Protein AF-A0A8J5JMF4-F1 (afdb_monomer)

Sequence (109 aa):
FLEQCGLWSRPEVRLMVVGHRSHVETVLLHPSLRNTVHAIYLVLHNLVLHTPTIKLRERNSDKVGERVMVYRRCLYCNNGEADVQLVYLWNLASGLPRDVNLFYGNYVP

Organism: Homarus americanus (NCBI:txid6706)

pLDDT: mean 80.83, std 17.59, range [39.56, 96.38]

Nearest PDB structures (foldseek):
  7oyc-assembly1_o1  TM=2.399E-01  e=7.977E+00  Xenopus laevis

Mean predicted aligned error: 9.08 Å

Structure (mmCIF, N/CA/C/O backbone):
data_AF-A0A8J5JMF4-F1
#
_entry.id   AF-A0A8J5JMF4-F1
#
loop_
_atom_site.group_PDB
_atom_site.id
_atom_site.type_symbol
_atom_site.label_atom_id
_atom_site.label_alt_id
_atom_site.l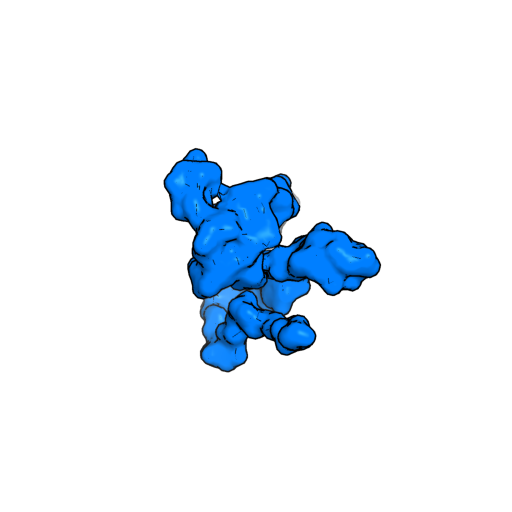abel_comp_id
_atom_site.label_asym_id
_atom_site.label_entity_id
_atom_site.label_seq_id
_atom_site.pdbx_PDB_ins_code
_atom_site.Cartn_x
_atom_site.Cartn_y
_atom_site.Cartn_z
_atom_site.occupancy
_atom_site.B_iso_or_equiv
_atom_site.auth_seq_id
_atom_site.auth_comp_id
_atom_site.auth_asym_id
_atom_site.auth_atom_id
_atom_site.pdbx_PDB_model_num
ATOM 1 N N . PHE A 1 1 ? -9.278 14.137 0.024 1.00 79.75 1 PHE A N 1
ATOM 2 C CA . PHE A 1 1 ? -9.764 12.929 -0.679 1.00 79.75 1 PHE A CA 1
ATOM 3 C C . PHE A 1 1 ? -9.957 11.751 0.277 1.00 79.75 1 PHE A C 1
ATOM 5 O O . PHE A 1 1 ? -11.103 11.416 0.523 1.00 79.75 1 PHE A O 1
ATOM 12 N N . LEU A 1 2 ? -8.903 11.171 0.880 1.00 83.56 2 LEU A N 1
ATOM 13 C CA . LEU A 1 2 ? -9.028 9.962 1.727 1.00 83.56 2 LEU A CA 1
ATOM 14 C C . LEU A 1 2 ? -10.053 10.079 2.871 1.00 83.56 2 LEU A C 1
ATOM 16 O O . LEU A 1 2 ? -10.798 9.138 3.126 1.00 83.56 2 LEU A O 1
ATOM 20 N N . GLU A 1 3 ? -10.132 11.238 3.526 1.00 85.88 3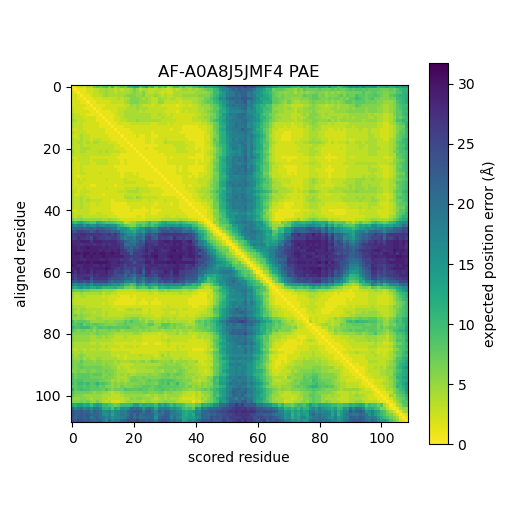 GLU A N 1
ATOM 21 C CA . GLU A 1 3 ? -11.114 11.493 4.591 1.00 85.88 3 GLU A CA 1
ATOM 22 C C . GLU A 1 3 ? -12.564 11.455 4.095 1.00 85.88 3 GLU A C 1
ATOM 24 O O . GLU A 1 3 ? -13.438 10.921 4.773 1.00 85.88 3 GLU A O 1
ATOM 29 N N . GLN A 1 4 ? -12.810 11.961 2.885 1.00 89.50 4 GLN A N 1
ATOM 30 C CA . GLN A 1 4 ? -14.144 12.035 2.285 1.00 89.50 4 GLN A CA 1
ATOM 31 C C . GLN A 1 4 ? -14.645 10.661 1.823 1.00 89.50 4 GLN A C 1
ATOM 33 O O . GLN A 1 4 ? -15.848 10.445 1.733 1.00 89.50 4 GLN A O 1
ATOM 38 N N . CYS A 1 5 ? -13.739 9.714 1.560 1.00 86.38 5 CYS A N 1
ATOM 39 C CA . CYS A 1 5 ? -14.094 8.366 1.116 1.00 86.38 5 CYS A CA 1
ATOM 40 C C . CYS A 1 5 ? -14.665 7.475 2.234 1.00 86.38 5 CYS A C 1
ATOM 42 O O . CYS A 1 5 ? -15.173 6.396 1.935 1.00 86.38 5 CYS A O 1
ATOM 44 N N . GLY A 1 6 ? -14.552 7.874 3.508 1.00 90.31 6 GLY A N 1
ATOM 45 C CA . GLY A 1 6 ? -15.087 7.097 4.632 1.00 90.31 6 GLY A CA 1
ATOM 46 C C . GLY A 1 6 ? -14.437 5.719 4.818 1.00 90.31 6 GLY A C 1
ATOM 47 O O . GLY A 1 6 ? -15.062 4.816 5.354 1.00 90.31 6 GLY A O 1
ATOM 48 N N . LEU A 1 7 ? -13.186 5.524 4.384 1.00 91.38 7 LEU A N 1
ATOM 49 C CA . LEU A 1 7 ? -12.521 4.207 4.416 1.00 91.38 7 LEU A CA 1
ATOM 50 C C . LEU A 1 7 ? -12.390 3.620 5.832 1.00 91.38 7 LEU A C 1
ATOM 52 O O . LEU A 1 7 ? -12.402 2.405 6.011 1.00 91.38 7 LEU A O 1
ATOM 56 N N . TRP A 1 8 ? -12.322 4.478 6.849 1.00 90.56 8 TRP A N 1
ATOM 57 C CA . TRP A 1 8 ? -12.245 4.072 8.250 1.00 90.56 8 TRP A CA 1
ATOM 58 C C . TRP A 1 8 ? -13.516 3.374 8.765 1.00 90.56 8 TRP A C 1
ATOM 60 O O . TRP A 1 8 ? -13.446 2.699 9.789 1.00 90.56 8 TRP A O 1
ATOM 70 N N . SER A 1 9 ? -14.671 3.533 8.111 1.00 93.00 9 SER A N 1
ATOM 71 C CA . SER A 1 9 ? -15.912 2.845 8.497 1.00 93.00 9 SER A CA 1
ATOM 72 C C . SER A 1 9 ? -16.132 1.534 7.737 1.00 93.00 9 SER A C 1
ATOM 74 O O . SER A 1 9 ? -17.155 0.886 7.937 1.00 93.00 9 SER A O 1
ATOM 76 N N . ARG A 1 10 ? -15.189 1.144 6.869 1.00 91.81 10 ARG A N 1
ATOM 77 C CA . ARG A 1 10 ? -15.322 0.018 5.934 1.00 91.81 10 ARG A CA 1
ATOM 78 C C . ARG A 1 10 ? -14.077 -0.882 5.959 1.00 91.81 10 ARG A C 1
ATOM 80 O O . ARG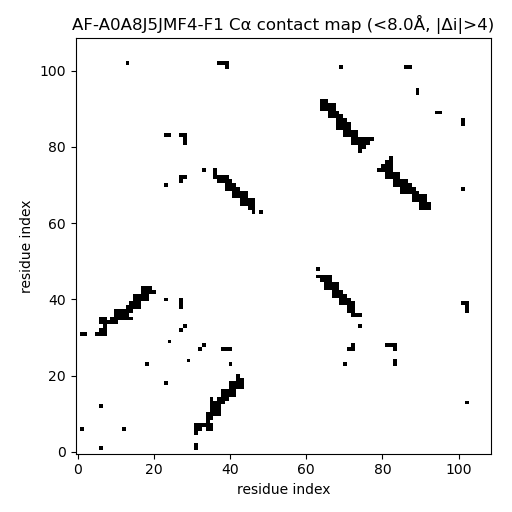 A 1 10 ? -13.289 -0.861 5.008 1.00 91.81 10 ARG A O 1
ATOM 87 N N . PRO A 1 11 ? -13.838 -1.626 7.055 1.00 89.44 11 PRO A N 1
ATOM 88 C CA . PRO A 1 11 ? -12.625 -2.433 7.240 1.00 89.44 11 PRO A CA 1
ATOM 89 C C . PRO A 1 11 ? -12.419 -3.518 6.170 1.00 89.44 11 PRO A C 1
ATOM 91 O O . PRO A 1 11 ? -11.285 -3.915 5.898 1.00 89.44 11 PRO A O 1
ATOM 94 N N . GLU A 1 12 ? -13.499 -3.970 5.536 1.00 88.75 12 GLU A N 1
ATOM 95 C CA . GLU A 1 12 ? -13.520 -4.982 4.480 1.00 88.75 12 GLU A CA 1
ATOM 96 C C . GLU A 1 12 ? -13.000 -4.481 3.124 1.00 88.75 12 GLU A C 1
ATOM 98 O O . GLU A 1 12 ? -12.698 -5.281 2.233 1.00 88.75 12 GLU A O 1
ATOM 103 N N . VAL A 1 13 ? -12.891 -3.161 2.943 1.00 91.06 13 VAL A N 1
ATOM 104 C CA . VAL A 1 13 ? -12.441 -2.569 1.682 1.00 91.06 13 VAL A CA 1
ATOM 105 C C . VAL A 1 13 ? -10.955 -2.844 1.471 1.00 91.06 13 VAL A C 1
ATOM 107 O O . VAL A 1 13 ? -10.109 -2.543 2.311 1.00 91.06 13 VAL A O 1
ATOM 110 N N . ARG A 1 14 ? -10.635 -3.376 0.288 1.00 92.62 14 ARG A N 1
ATOM 111 C CA . ARG A 1 14 ? -9.260 -3.547 -0.187 1.00 92.62 14 ARG A CA 1
ATOM 112 C C . ARG A 1 14 ? -8.817 -2.287 -0.915 1.00 92.62 14 ARG A C 1
ATOM 114 O O . ARG A 1 14 ? -9.362 -1.947 -1.963 1.00 92.62 14 ARG A O 1
ATOM 121 N N . LEU A 1 15 ? -7.824 -1.609 -0.360 1.00 93.50 15 LEU A N 1
ATOM 122 C CA . LEU A 1 15 ? -7.244 -0.395 -0.910 1.00 93.50 15 LEU A CA 1
ATOM 123 C C . LEU A 1 15 ? -5.931 -0.712 -1.631 1.00 93.50 15 LEU A C 1
ATOM 125 O O . LEU A 1 15 ? -5.013 -1.290 -1.050 1.00 93.50 15 LEU A O 1
ATOM 129 N N . MET A 1 16 ? -5.829 -0.270 -2.881 1.00 94.38 16 MET A N 1
ATOM 130 C CA . MET A 1 16 ? -4.582 -0.233 -3.639 1.00 94.38 16 MET A CA 1
ATOM 131 C C . MET A 1 16 ? -4.271 1.220 -3.985 1.00 94.38 16 MET A C 1
ATOM 133 O O . MET A 1 16 ? -5.116 1.925 -4.535 1.00 94.38 16 MET A O 1
ATOM 137 N N . VAL A 1 17 ? -3.059 1.660 -3.667 1.00 94.88 17 VAL A N 1
ATOM 138 C CA . VAL A 1 17 ? -2.555 2.992 -4.010 1.00 94.88 17 VAL A CA 1
ATOM 139 C C . VAL A 1 17 ? -1.317 2.840 -4.880 1.00 94.88 17 VAL A C 1
ATOM 141 O O . VAL A 1 17 ? -0.539 1.912 -4.684 1.00 94.88 17 VAL A O 1
ATOM 144 N N . VAL A 1 18 ? -1.121 3.749 -5.829 1.00 94.00 18 VAL A N 1
ATOM 145 C CA . VAL A 1 18 ? 0.101 3.839 -6.634 1.00 94.00 18 VAL A CA 1
ATOM 146 C C . VAL A 1 18 ? 0.682 5.233 -6.456 1.00 94.00 18 VAL A C 1
ATOM 148 O O . VAL A 1 18 ? -0.054 6.217 -6.536 1.00 94.00 18 VAL A O 1
ATOM 151 N N . GLY A 1 19 ? 1.987 5.339 -6.221 1.00 93.62 19 GLY A N 1
ATOM 152 C CA . GLY A 1 19 ? 2.634 6.644 -6.139 1.00 93.62 19 GLY A CA 1
ATOM 153 C C . GLY A 1 19 ? 4.124 6.595 -5.823 1.00 93.62 19 GLY A C 1
ATOM 154 O O . GLY A 1 19 ? 4.801 5.595 -6.056 1.00 93.62 19 GLY A O 1
ATOM 155 N N . HIS A 1 20 ? 4.649 7.717 -5.330 1.00 92.62 20 HIS A N 1
ATOM 156 C CA . HIS A 1 20 ? 6.079 7.897 -5.099 1.00 92.62 20 HIS A CA 1
ATOM 157 C C . HIS A 1 20 ? 6.540 7.273 -3.775 1.00 92.62 20 HIS A C 1
ATOM 159 O O . HIS A 1 20 ? 5.823 7.316 -2.773 1.00 92.62 20 HIS A O 1
ATOM 165 N N . ARG A 1 21 ? 7.780 6.761 -3.742 1.00 92.69 21 ARG A N 1
ATOM 166 C CA . ARG A 1 21 ? 8.360 6.093 -2.562 1.00 92.69 21 ARG A CA 1
ATOM 167 C C . ARG A 1 21 ? 8.321 6.955 -1.300 1.00 92.69 21 ARG A C 1
ATOM 169 O O . ARG A 1 21 ? 8.089 6.437 -0.216 1.00 92.69 21 ARG A O 1
ATOM 176 N N . SER A 1 22 ? 8.523 8.262 -1.447 1.00 93.69 22 SER A N 1
ATOM 177 C CA . SER A 1 22 ? 8.531 9.214 -0.328 1.00 93.69 22 SER A CA 1
ATOM 178 C C . SER A 1 22 ? 7.186 9.348 0.393 1.00 93.69 22 SER A C 1
ATOM 180 O O . SER A 1 22 ? 7.153 9.920 1.473 1.00 93.69 22 SER A O 1
ATOM 182 N N . HIS A 1 23 ? 6.082 8.863 -0.185 1.00 95.31 23 HIS A N 1
ATOM 183 C CA . HIS A 1 23 ? 4.736 9.009 0.384 1.00 95.31 23 HIS A CA 1
ATOM 184 C C . HIS A 1 23 ? 4.172 7.714 0.965 1.00 95.31 23 HIS A C 1
ATOM 186 O O . HIS A 1 23 ? 3.038 7.711 1.442 1.00 95.31 23 HIS A O 1
ATOM 192 N N . VAL A 1 24 ? 4.926 6.613 0.909 1.00 95.44 24 VAL A N 1
ATOM 193 C CA . VAL A 1 24 ? 4.438 5.290 1.311 1.00 95.44 24 VAL A CA 1
ATOM 194 C C . VAL A 1 24 ? 3.933 5.312 2.757 1.00 95.44 24 VAL A C 1
ATOM 196 O O . VAL A 1 24 ? 2.784 4.949 3.003 1.00 95.44 24 VAL A O 1
ATOM 199 N N . GLU A 1 25 ? 4.755 5.778 3.699 1.00 95.00 25 GLU A N 1
ATOM 200 C CA . GLU A 1 25 ? 4.382 5.846 5.118 1.00 95.00 25 GLU A CA 1
ATOM 201 C C . GLU A 1 25 ? 3.264 6.857 5.361 1.00 95.00 25 GLU A C 1
ATOM 203 O O . GLU A 1 25 ? 2.249 6.508 5.960 1.00 95.00 25 GLU A O 1
ATOM 208 N N . THR A 1 26 ? 3.392 8.075 4.822 1.00 96.12 26 THR A N 1
ATOM 209 C CA . THR A 1 26 ? 2.383 9.134 4.981 1.00 96.12 26 THR A CA 1
ATOM 210 C C . THR A 1 26 ? 0.991 8.680 4.538 1.00 96.12 26 THR A C 1
ATOM 212 O O . THR A 1 26 ? -0.003 9.041 5.163 1.00 96.12 26 THR A O 1
ATOM 215 N N . VAL A 1 27 ? 0.898 7.880 3.470 1.00 95.62 27 VAL A N 1
ATOM 216 C CA . VAL A 1 27 ? -0.384 7.372 2.970 1.00 95.62 27 VAL A CA 1
ATOM 217 C C . VAL A 1 27 ? -0.848 6.142 3.743 1.00 95.62 27 VAL A C 1
ATOM 219 O O . VAL A 1 27 ? -2.001 6.110 4.165 1.00 95.62 27 VAL A O 1
ATOM 222 N N . LEU A 1 28 ? 0.001 5.130 3.941 1.00 95.12 28 LEU A N 1
ATOM 223 C CA . LEU A 1 28 ? -0.420 3.880 4.586 1.00 95.12 28 LEU A CA 1
ATOM 224 C C . LEU A 1 28 ? -0.726 4.058 6.077 1.00 95.12 28 LEU A C 1
ATOM 226 O O . LEU A 1 28 ? -1.637 3.407 6.590 1.00 95.12 28 LEU A O 1
ATOM 230 N N . LEU A 1 29 ? -0.034 4.967 6.760 1.00 94.62 29 LEU A N 1
ATOM 231 C CA . LEU A 1 29 ? -0.268 5.291 8.169 1.00 94.62 29 LEU A CA 1
ATOM 232 C C . LEU A 1 29 ? -1.268 6.439 8.358 1.00 94.62 29 LEU A C 1
ATOM 234 O O . LEU A 1 29 ? -1.511 6.865 9.486 1.00 94.62 29 LEU A O 1
ATOM 238 N N . HIS A 1 30 ? -1.904 6.913 7.282 1.00 95.25 30 HIS A N 1
ATOM 239 C CA . HIS A 1 3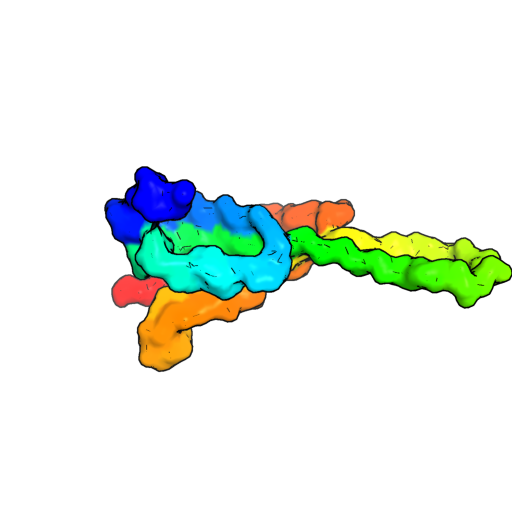0 ? -2.878 7.996 7.367 1.00 95.25 30 HIS A CA 1
ATOM 240 C C . HIS A 1 30 ? -4.034 7.640 8.333 1.00 95.25 30 HIS A C 1
ATOM 242 O O . HIS A 1 30 ? -4.581 6.529 8.252 1.00 95.25 30 HIS A O 1
ATOM 248 N N . PRO A 1 31 ? -4.487 8.566 9.205 1.00 93.00 31 PRO A N 1
ATOM 249 C CA . PRO A 1 31 ? -5.547 8.296 10.187 1.00 93.00 31 PRO A CA 1
ATOM 250 C C . PRO A 1 31 ? -6.884 7.834 9.589 1.00 93.00 31 PRO A C 1
ATOM 252 O O . PRO A 1 31 ? -7.638 7.099 10.229 1.00 93.00 31 PRO A O 1
ATOM 255 N N . SER A 1 32 ? -7.188 8.224 8.348 1.00 93.81 32 SER A N 1
ATOM 256 C CA . SER A 1 32 ? -8.387 7.760 7.622 1.00 93.81 32 SER A CA 1
ATOM 257 C C . SER A 1 32 ? -8.360 6.270 7.274 1.00 93.81 32 SER A C 1
ATOM 259 O O . SER A 1 32 ? -9.396 5.733 6.896 1.00 93.81 32 SER A O 1
ATOM 261 N N . LEU A 1 33 ? -7.204 5.611 7.392 1.00 93.06 33 LEU A N 1
ATOM 262 C CA . LEU A 1 33 ? -7.027 4.179 7.148 1.00 93.06 33 LEU A CA 1
ATOM 263 C C . LEU A 1 33 ? -6.924 3.367 8.447 1.00 93.06 33 LEU A C 1
ATOM 265 O O . LEU A 1 33 ? -6.593 2.189 8.400 1.00 93.06 33 LEU A O 1
ATOM 269 N N . ARG A 1 34 ? -7.191 3.970 9.616 1.00 90.75 34 ARG A N 1
ATOM 270 C CA . ARG A 1 34 ? -7.004 3.335 10.939 1.00 90.75 34 ARG A CA 1
ATOM 271 C C . ARG A 1 34 ? -7.667 1.962 11.104 1.00 90.75 34 ARG A C 1
ATOM 273 O O . ARG A 1 34 ? -7.128 1.131 11.816 1.00 90.75 34 ARG A O 1
ATOM 280 N N . ASN A 1 35 ? -8.790 1.733 10.423 1.00 89.81 35 ASN A N 1
ATOM 281 C CA . ASN A 1 35 ? -9.530 0.468 10.454 1.00 89.81 35 ASN A CA 1
ATOM 282 C C . ASN A 1 35 ? -9.429 -0.304 9.129 1.00 89.81 35 ASN A C 1
ATOM 284 O O . ASN A 1 35 ? -10.046 -1.351 8.978 1.00 89.81 35 ASN A O 1
ATOM 288 N N . THR A 1 36 ? -8.704 0.216 8.137 1.00 91.62 36 THR A N 1
ATOM 289 C CA . THR A 1 36 ? -8.561 -0.433 6.834 1.00 91.62 36 THR A CA 1
ATOM 290 C C . THR A 1 36 ? -7.511 -1.525 6.951 1.00 91.62 36 THR A C 1
ATOM 292 O O . THR A 1 36 ? -6.316 -1.243 7.031 1.00 91.62 36 THR A O 1
ATOM 295 N N . VAL A 1 37 ? -7.950 -2.781 6.956 1.00 89.62 37 VAL A N 1
ATOM 296 C CA . VAL A 1 37 ? -7.035 -3.904 7.187 1.00 89.62 37 VAL A CA 1
ATOM 297 C C . VAL A 1 37 ? -6.235 -4.256 5.935 1.00 89.62 37 VAL A C 1
ATOM 299 O O . VAL A 1 37 ? -5.065 -4.629 6.007 1.00 89.62 37 VAL A O 1
ATOM 302 N N . HIS A 1 38 ? -6.845 -4.093 4.763 1.00 91.62 38 HIS A N 1
ATOM 303 C CA . HIS A 1 38 ? -6.236 -4.432 3.485 1.00 91.62 38 HIS A CA 1
ATOM 304 C C . HIS A 1 38 ? -5.818 -3.169 2.732 1.00 91.62 38 HIS A C 1
ATOM 306 O O . HIS A 1 38 ? -6.579 -2.648 1.921 1.00 91.62 38 HIS A O 1
ATOM 312 N N . ALA A 1 39 ? -4.595 -2.694 2.971 1.00 93.94 39 ALA A N 1
ATOM 313 C CA . ALA A 1 39 ? -4.016 -1.567 2.244 1.00 93.94 39 ALA A CA 1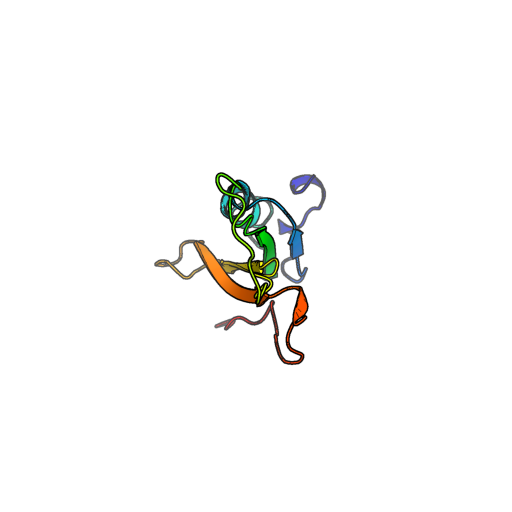
ATOM 314 C C . ALA A 1 39 ? -2.633 -1.919 1.688 1.00 93.94 39 ALA A C 1
ATOM 316 O O . ALA A 1 39 ? -1.721 -2.270 2.445 1.00 93.94 39 ALA A O 1
ATOM 317 N N . ILE A 1 40 ? -2.486 -1.791 0.368 1.00 95.00 40 ILE A N 1
ATOM 318 C CA . ILE A 1 40 ? -1.207 -1.920 -0.332 1.00 95.00 40 ILE A CA 1
ATOM 319 C C . ILE A 1 40 ? -0.859 -0.640 -1.088 1.00 95.00 40 ILE A C 1
ATOM 321 O O . ILE A 1 40 ? -1.732 0.052 -1.616 1.00 95.00 40 ILE A O 1
ATOM 325 N N . TYR A 1 41 ? 0.434 -0.353 -1.162 1.00 96.38 41 TYR A N 1
ATOM 326 C CA . TYR A 1 41 ? 0.993 0.781 -1.880 1.00 96.38 41 TYR A CA 1
ATOM 327 C C . TYR A 1 41 ? 2.035 0.286 -2.878 1.00 96.38 41 TYR A C 1
ATOM 329 O O . TYR A 1 41 ? 3.012 -0.360 -2.503 1.00 96.38 41 TYR A O 1
ATOM 337 N N . LEU A 1 42 ? 1.827 0.597 -4.149 1.00 94.81 42 LEU A N 1
ATOM 338 C CA . LEU A 1 42 ? 2.716 0.253 -5.244 1.00 94.81 42 LEU A CA 1
ATOM 339 C C . LEU A 1 42 ? 3.606 1.446 -5.575 1.00 94.81 42 LEU A C 1
ATOM 341 O O . LEU A 1 42 ? 3.124 2.557 -5.806 1.00 94.81 42 LEU A O 1
ATOM 345 N N . VAL A 1 43 ? 4.908 1.200 -5.634 1.00 94.19 43 VAL A N 1
ATOM 346 C CA . VAL A 1 43 ? 5.900 2.180 -6.074 1.00 94.19 43 VAL A CA 1
ATOM 347 C C . VAL A 1 43 ? 6.561 1.663 -7.339 1.00 94.19 43 VAL A C 1
ATOM 349 O O . VAL A 1 43 ? 7.106 0.558 -7.351 1.00 94.19 43 VAL A O 1
ATOM 352 N N . LEU A 1 44 ? 6.541 2.483 -8.387 1.00 89.81 44 LEU A N 1
ATOM 353 C CA . LEU A 1 44 ? 7.321 2.255 -9.598 1.00 89.81 44 LEU A CA 1
ATOM 354 C C . LEU A 1 44 ? 8.717 2.842 -9.388 1.00 89.81 44 LEU A C 1
ATOM 356 O O . LEU A 1 44 ? 8.871 4.047 -9.187 1.00 89.81 44 LEU A O 1
ATOM 360 N N . HIS A 1 45 ? 9.732 1.986 -9.389 1.00 81.44 45 HIS A N 1
ATOM 361 C CA . HIS A 1 45 ? 11.123 2.393 -9.292 1.00 81.44 45 HIS A CA 1
ATOM 362 C C . HIS A 1 45 ? 11.789 2.277 -10.660 1.00 81.44 45 HIS A C 1
ATOM 364 O O . HIS A 1 45 ? 12.144 1.181 -11.111 1.00 81.44 45 HIS A O 1
ATOM 370 N N . ASN A 1 46 ? 12.032 3.428 -11.282 1.00 67.44 46 ASN A N 1
ATOM 371 C CA . ASN A 1 46 ? 12.881 3.511 -12.460 1.00 67.44 46 ASN A CA 1
ATOM 372 C C . ASN A 1 46 ? 14.333 3.435 -11.990 1.00 67.44 46 ASN A C 1
ATOM 374 O O . ASN A 1 46 ? 14.862 4.376 -11.402 1.00 67.44 46 ASN A O 1
ATOM 378 N N . LEU A 1 47 ? 14.987 2.299 -12.220 1.00 56.91 47 LEU A N 1
ATOM 379 C CA . LEU A 1 47 ? 16.445 2.247 -12.189 1.00 56.91 47 LEU A CA 1
ATOM 380 C C . LEU A 1 47 ? 16.933 2.934 -13.466 1.00 56.91 47 LEU A C 1
ATOM 382 O O . LEU A 1 47 ? 17.191 2.281 -14.470 1.00 56.91 47 LEU A O 1
ATOM 386 N N . VAL A 1 48 ? 17.012 4.266 -13.452 1.00 50.50 48 VAL A N 1
ATOM 387 C CA . VAL A 1 48 ? 17.787 4.985 -14.466 1.00 50.50 48 VAL A CA 1
ATOM 388 C C . VAL A 1 48 ? 19.245 4.609 -14.224 1.00 50.50 48 VAL A C 1
ATOM 390 O O . VAL A 1 48 ? 19.912 5.184 -13.366 1.00 50.50 48 VAL A O 1
ATOM 393 N N . LEU A 1 49 ? 19.726 3.586 -14.925 1.00 46.91 49 LEU A N 1
ATOM 394 C CA . LEU A 1 49 ? 21.151 3.314 -14.993 1.00 46.91 49 LEU A CA 1
ATOM 395 C C . LEU A 1 49 ? 21.800 4.316 -15.938 1.00 46.91 49 LEU A C 1
ATOM 397 O O . LEU A 1 49 ? 21.455 4.404 -17.110 1.00 46.91 49 LEU A O 1
ATOM 401 N N . HIS A 1 50 ? 22.763 5.021 -15.357 1.00 42.16 50 HIS A N 1
ATOM 402 C CA . HIS A 1 50 ? 23.869 5.722 -15.988 1.00 42.16 50 HIS A CA 1
ATOM 403 C C . HIS A 1 50 ? 23.540 6.856 -16.968 1.00 42.16 50 HIS A C 1
ATOM 405 O O . HIS A 1 50 ? 23.258 6.687 -18.150 1.00 42.16 50 HIS A O 1
ATOM 411 N N . THR A 1 51 ? 23.766 8.066 -16.457 1.00 39.56 51 THR A N 1
ATOM 412 C CA . THR A 1 51 ? 24.455 9.135 -17.185 1.00 39.56 51 THR A CA 1
ATOM 413 C C . THR A 1 51 ? 25.535 8.574 -18.128 1.00 39.56 51 THR A C 1
ATOM 415 O O . THR A 1 51 ? 26.471 7.924 -17.657 1.00 39.56 51 THR A O 1
ATOM 418 N N . PRO A 1 52 ? 25.477 8.850 -19.443 1.00 44.62 52 PRO A N 1
ATOM 419 C CA . PRO A 1 52 ? 26.536 8.477 -20.361 1.00 44.62 52 PRO A CA 1
ATOM 420 C C . PRO A 1 52 ? 27.584 9.594 -20.406 1.00 44.62 52 PRO A C 1
ATOM 422 O O . PRO A 1 52 ? 27.541 10.476 -21.261 1.00 44.62 52 PRO A O 1
ATOM 425 N N . THR A 1 53 ? 28.582 9.535 -19.530 1.00 46.94 53 THR A N 1
ATOM 426 C CA . THR A 1 53 ? 29.915 10.044 -19.875 1.00 46.94 53 THR A CA 1
ATOM 427 C C . THR A 1 53 ? 30.792 8.842 -20.169 1.00 46.94 53 T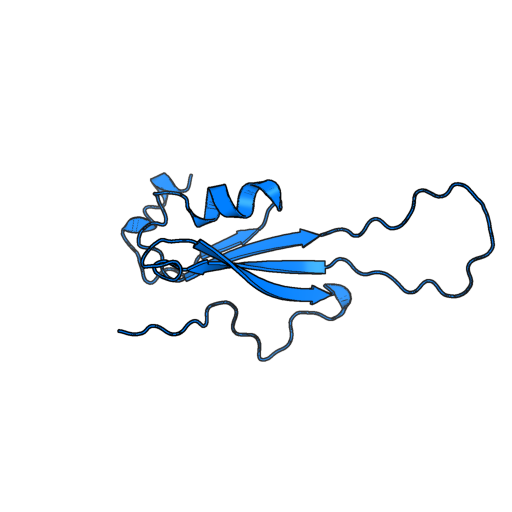HR A C 1
ATOM 429 O O . THR A 1 53 ? 31.410 8.288 -19.272 1.00 46.94 53 THR A O 1
ATOM 432 N N . ILE A 1 54 ? 30.774 8.438 -21.443 1.00 48.44 54 ILE A N 1
ATOM 433 C CA . ILE A 1 54 ? 31.834 7.812 -22.255 1.00 48.44 54 ILE A CA 1
ATOM 434 C C . ILE A 1 54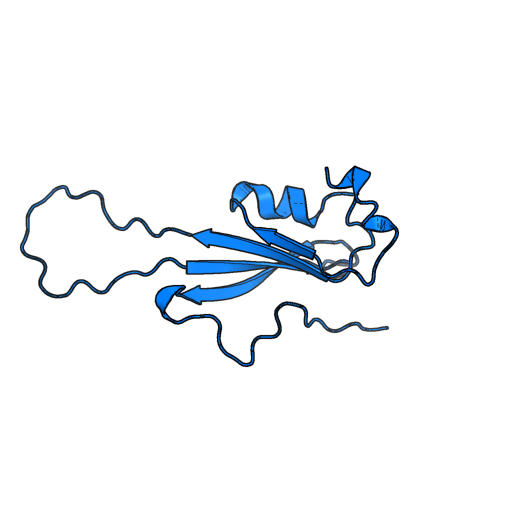 ? 31.162 6.872 -23.266 1.00 48.44 54 ILE A C 1
ATOM 436 O O . ILE A 1 54 ? 30.566 5.855 -22.930 1.00 48.44 54 ILE A O 1
ATOM 440 N N . LYS A 1 55 ? 31.266 7.240 -24.548 1.00 45.97 55 LYS A N 1
ATOM 441 C CA . LYS A 1 55 ? 30.879 6.412 -25.692 1.00 45.97 55 LYS A CA 1
ATOM 442 C C . LYS A 1 55 ? 31.832 5.218 -25.787 1.00 45.97 55 LYS A C 1
ATOM 444 O O . LYS A 1 55 ? 32.863 5.316 -26.446 1.00 45.97 55 LYS A O 1
ATOM 449 N N . LEU A 1 56 ? 31.497 4.093 -25.170 1.00 47.97 56 LEU A N 1
ATOM 450 C CA . LEU A 1 56 ? 32.129 2.810 -25.468 1.00 47.97 56 LEU A CA 1
ATOM 451 C C . LEU A 1 56 ? 31.040 1.804 -25.838 1.00 47.97 56 LEU A C 1
ATOM 453 O O . LEU A 1 56 ? 29.981 1.749 -25.229 1.00 47.97 56 LEU A O 1
ATOM 457 N N . ARG A 1 57 ? 31.291 1.080 -26.930 1.00 55.50 57 ARG A N 1
ATOM 458 C CA . ARG A 1 57 ? 30.397 0.098 -27.549 1.00 55.50 57 ARG A CA 1
ATOM 459 C C . ARG A 1 57 ? 29.963 -0.971 -26.537 1.00 55.50 57 ARG A C 1
ATOM 461 O O . ARG A 1 57 ? 30.668 -1.961 -26.368 1.00 55.50 57 ARG A O 1
ATOM 468 N N . GLU A 1 58 ? 28.786 -0.824 -25.944 1.00 47.50 58 GLU A N 1
ATOM 469 C CA . GLU A 1 58 ? 28.152 -1.895 -25.173 1.00 47.50 58 GLU A CA 1
ATOM 470 C C . GLU A 1 58 ? 27.376 -2.829 -26.108 1.00 47.50 58 GLU A C 1
ATOM 472 O O . GLU A 1 58 ? 26.265 -2.553 -26.561 1.00 47.50 58 GLU A O 1
ATOM 477 N N . ARG A 1 59 ? 28.003 -3.967 -26.421 1.00 49.69 59 ARG A N 1
ATOM 478 C CA . ARG A 1 59 ? 27.281 -5.217 -26.671 1.00 49.69 59 ARG A CA 1
ATOM 479 C C . ARG A 1 59 ? 26.831 -5.751 -25.304 1.00 49.69 59 ARG A C 1
ATOM 481 O O . ARG A 1 59 ? 27.642 -5.769 -24.388 1.00 49.69 59 ARG A O 1
ATOM 488 N N . ASN A 1 60 ? 25.585 -6.225 -25.232 1.00 47.50 60 ASN A N 1
ATOM 489 C CA . ASN A 1 60 ? 24.866 -6.758 -24.060 1.00 47.50 60 ASN A CA 1
ATOM 490 C C . ASN A 1 60 ? 24.231 -5.705 -23.141 1.00 47.50 60 ASN A C 1
ATOM 492 O O . ASN A 1 60 ? 24.609 -5.529 -21.989 1.00 47.50 60 ASN A O 1
ATOM 496 N N . SER A 1 61 ? 23.177 -5.067 -23.653 1.00 47.31 61 SER A N 1
ATOM 497 C CA . SER A 1 61 ? 22.178 -4.376 -22.842 1.00 47.31 61 SER A CA 1
ATOM 498 C C . SER A 1 61 ? 21.353 -5.397 -22.047 1.00 47.31 61 SER A C 1
ATOM 500 O O . SER A 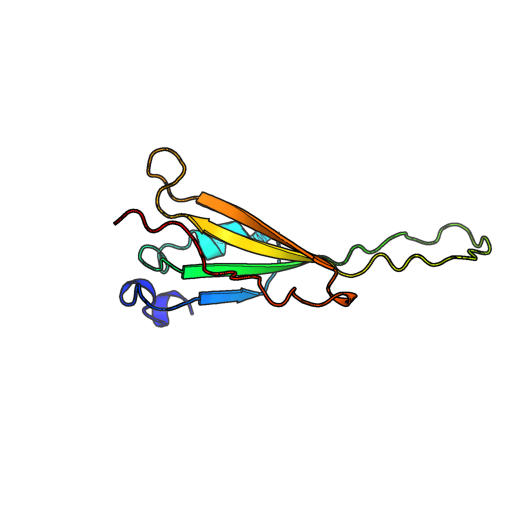1 61 ? 20.263 -5.795 -22.478 1.00 47.31 61 SER A O 1
ATOM 502 N N . ASP A 1 62 ? 21.851 -5.828 -20.892 1.00 47.88 62 ASP A N 1
ATOM 503 C CA . ASP A 1 62 ? 20.967 -6.362 -19.860 1.00 47.88 62 ASP A CA 1
ATOM 504 C C . ASP A 1 62 ? 20.044 -5.217 -19.441 1.00 47.88 62 ASP A C 1
ATOM 506 O O . ASP A 1 62 ? 20.439 -4.261 -18.773 1.00 47.88 62 ASP A O 1
ATOM 510 N N . LYS A 1 63 ? 18.803 -5.266 -19.934 1.00 52.12 63 LYS A N 1
ATOM 511 C CA . LYS A 1 63 ? 17.754 -4.307 -19.598 1.00 52.12 63 LYS A CA 1
ATOM 512 C C . LYS A 1 63 ? 17.505 -4.403 -18.101 1.00 52.12 63 LYS A C 1
ATOM 514 O O . LYS A 1 63 ? 16.770 -5.276 -17.640 1.00 52.12 63 LYS A O 1
ATOM 519 N N . VAL A 1 64 ? 18.095 -3.500 -17.333 1.00 57.56 64 VAL A N 1
ATOM 520 C CA . VAL A 1 64 ? 17.710 -3.304 -15.940 1.00 57.56 64 VAL A CA 1
ATOM 521 C C . VAL A 1 64 ? 16.300 -2.734 -15.948 1.00 57.56 64 VAL A C 1
ATOM 523 O O . VAL A 1 64 ? 16.080 -1.548 -16.164 1.00 57.56 64 VAL A O 1
ATOM 526 N N . GLY A 1 65 ? 15.334 -3.644 -15.847 1.00 62.62 65 GLY A N 1
ATOM 527 C CA . GLY A 1 65 ? 13.919 -3.335 -15.969 1.00 62.62 65 GLY A CA 1
ATOM 528 C C . GLY A 1 65 ? 13.416 -2.484 -14.810 1.00 62.62 65 GLY A C 1
ATOM 529 O O . GLY A 1 65 ? 13.943 -2.540 -13.694 1.00 62.62 65 GLY A O 1
ATOM 530 N N . GLU A 1 66 ? 12.364 -1.719 -15.087 1.00 82.00 66 GLU A N 1
ATOM 531 C CA . GLU A 1 66 ? 11.570 -1.032 -14.072 1.00 82.00 66 GLU A CA 1
ATOM 532 C C . GLU A 1 66 ? 11.121 -2.044 -13.013 1.00 82.00 66 GLU A C 1
ATOM 534 O O . GLU A 1 66 ? 10.656 -3.143 -13.334 1.00 82.00 66 GLU A O 1
ATOM 539 N N . ARG A 1 67 ? 11.302 -1.703 -11.736 1.00 88.06 67 ARG A N 1
ATOM 540 C CA . ARG A 1 67 ? 10.894 -2.567 -10.626 1.00 88.06 67 ARG A CA 1
ATOM 541 C C . ARG A 1 67 ? 9.651 -2.005 -9.973 1.00 88.06 67 ARG A C 1
ATOM 543 O O . ARG A 1 67 ? 9.561 -0.801 -9.748 1.00 88.06 67 ARG A O 1
ATOM 550 N N . VAL A 1 68 ? 8.732 -2.884 -9.606 1.00 91.31 68 VAL A N 1
ATOM 551 C CA . VAL A 1 68 ? 7.576 -2.519 -8.792 1.00 91.31 68 VAL A CA 1
ATOM 552 C C . VAL A 1 68 ? 7.786 -3.044 -7.382 1.00 91.31 68 VAL A C 1
ATOM 554 O O . VAL A 1 68 ? 8.104 -4.217 -7.186 1.00 91.31 68 VAL A O 1
ATOM 557 N N . MET A 1 69 ? 7.633 -2.159 -6.405 1.00 93.38 69 MET A N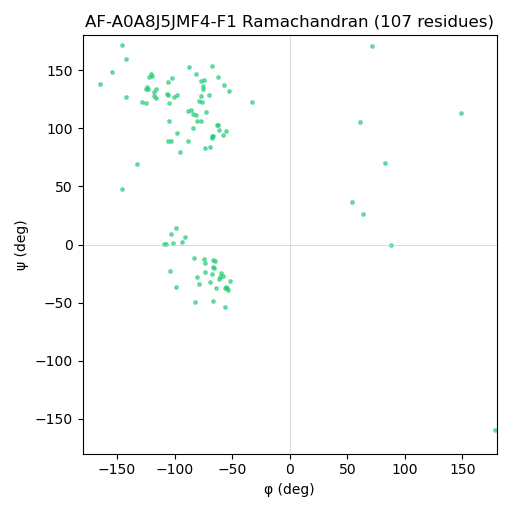 1
ATOM 558 C CA . MET A 1 69 ? 7.686 -2.466 -4.977 1.00 93.38 69 MET A CA 1
ATOM 559 C C . MET A 1 69 ? 6.268 -2.417 -4.410 1.00 93.38 69 MET A C 1
ATOM 561 O O . MET A 1 69 ? 5.570 -1.427 -4.625 1.00 93.38 69 MET A O 1
ATOM 565 N N . VAL A 1 70 ? 5.850 -3.452 -3.678 1.00 93.69 70 VAL A N 1
ATOM 566 C CA . VAL A 1 70 ? 4.595 -3.450 -2.911 1.00 93.69 70 VAL A CA 1
ATOM 567 C C . VAL A 1 70 ? 4.907 -3.288 -1.442 1.00 93.69 70 VAL A C 1
ATOM 569 O O . VAL A 1 70 ? 5.563 -4.136 -0.836 1.00 93.69 70 VAL A O 1
ATOM 572 N N . TYR A 1 71 ? 4.350 -2.240 -0.864 1.00 94.75 71 TYR A N 1
ATOM 573 C CA . TYR A 1 71 ? 4.317 -2.021 0.567 1.00 94.75 71 TYR A CA 1
ATOM 574 C C . TYR A 1 71 ? 2.936 -2.369 1.101 1.00 94.75 71 TYR A C 1
ATOM 576 O O . TYR A 1 71 ? 1.928 -2.096 0.450 1.00 94.75 71 TYR A O 1
ATOM 584 N N . ARG A 1 72 ? 2.881 -2.951 2.293 1.00 93.00 72 ARG A N 1
ATOM 585 C CA . ARG A 1 72 ? 1.644 -3.233 3.017 1.00 93.00 72 ARG A CA 1
ATOM 586 C C . ARG A 1 72 ? 1.693 -2.545 4.367 1.00 93.00 72 ARG A C 1
ATOM 588 O O . ARG A 1 72 ? 2.741 -2.511 5.008 1.00 93.00 72 ARG A O 1
ATOM 595 N N . ARG A 1 73 ? 0.542 -2.059 4.822 1.00 90.88 73 ARG A N 1
ATOM 596 C CA . ARG A 1 73 ? 0.362 -1.702 6.228 1.00 90.88 73 ARG A CA 1
ATOM 597 C C . ARG A 1 73 ? 0.213 -2.971 7.070 1.00 90.88 73 ARG A C 1
ATOM 599 O O . ARG A 1 73 ? -0.462 -3.924 6.672 1.00 90.88 73 ARG A O 1
ATOM 606 N N . CYS A 1 74 ? 0.786 -2.974 8.258 1.00 88.25 74 CYS A N 1
ATOM 607 C CA . CYS A 1 74 ? 0.397 -3.875 9.328 1.00 88.25 74 CYS A CA 1
ATOM 608 C C . CYS A 1 74 ? -0.153 -3.043 10.486 1.00 88.25 74 CYS A C 1
ATOM 610 O O . CYS A 1 74 ? 0.422 -2.015 10.821 1.00 88.25 74 CYS A O 1
ATOM 612 N N . LEU A 1 75 ? -1.291 -3.438 11.059 1.00 88.31 75 LEU A N 1
ATOM 613 C CA . LEU A 1 75 ? -1.921 -2.674 12.141 1.00 88.31 75 LEU A CA 1
ATOM 614 C C . LEU A 1 75 ? -1.285 -2.948 13.510 1.00 88.31 75 LEU A C 1
ATOM 616 O O . LEU A 1 75 ? -1.314 -2.061 14.352 1.00 88.31 75 LEU A O 1
ATOM 620 N N . TYR A 1 76 ? -0.712 -4.144 13.705 1.00 86.31 76 TYR A N 1
ATOM 621 C CA . TYR A 1 76 ? -0.285 -4.639 15.019 1.00 86.31 76 TYR A CA 1
ATOM 622 C C . TYR A 1 76 ? 0.983 -5.515 14.955 1.00 86.31 76 TYR A C 1
ATOM 624 O O . TYR A 1 76 ? 0.995 -6.615 15.501 1.00 86.31 76 TYR A O 1
ATOM 632 N N . CYS A 1 77 ? 2.050 -5.101 14.263 1.00 83.38 77 CYS A N 1
ATOM 633 C CA . CYS A 1 77 ? 3.292 -5.902 14.232 1.00 83.38 77 CYS A CA 1
ATOM 634 C C . CYS A 1 77 ? 4.375 -5.423 15.193 1.00 83.38 77 CYS A C 1
ATOM 636 O O . CYS A 1 77 ? 5.086 -6.260 15.743 1.00 83.38 77 CYS A O 1
ATOM 638 N N . ASN A 1 78 ? 4.529 -4.114 15.392 1.00 83.56 78 ASN A N 1
ATOM 639 C CA . ASN A 1 78 ? 5.623 -3.568 16.189 1.00 83.56 78 ASN A CA 1
ATOM 640 C C . ASN A 1 78 ? 5.148 -3.327 17.625 1.00 83.56 78 ASN A C 1
ATOM 642 O O . ASN A 1 78 ? 4.759 -2.220 17.972 1.00 83.56 78 ASN A O 1
ATOM 646 N N . ASN A 1 79 ? 5.088 -4.382 18.444 1.00 86.94 79 ASN A N 1
ATOM 647 C CA . ASN A 1 79 ? 4.558 -4.320 19.817 1.00 86.94 79 ASN A CA 1
ATOM 648 C C . ASN A 1 79 ? 3.132 -3.736 19.908 1.00 86.94 79 ASN A C 1
ATOM 650 O O . ASN A 1 79 ? 2.797 -3.021 20.848 1.00 86.94 79 ASN A O 1
ATOM 654 N N . GLY A 1 80 ? 2.287 -4.043 18.920 1.00 86.38 80 GLY A N 1
ATOM 655 C CA . GLY A 1 80 ? 0.922 -3.516 18.835 1.00 86.38 80 GLY A CA 1
ATOM 656 C C . GLY A 1 80 ? 0.803 -2.174 18.109 1.00 86.38 80 GLY A C 1
ATOM 657 O O . GLY A 1 80 ? -0.314 -1.697 17.929 1.00 86.38 80 GLY A O 1
ATOM 658 N N . GLU A 1 81 ? 1.909 -1.593 17.638 1.00 87.31 81 GLU A N 1
ATOM 659 C CA . GLU A 1 81 ? 1.884 -0.409 16.781 1.00 87.31 81 GLU A CA 1
ATOM 660 C C . GLU A 1 81 ? 1.755 -0.765 15.295 1.00 87.31 81 GLU A C 1
ATOM 662 O O . GLU A 1 81 ? 2.174 -1.838 14.829 1.00 87.31 81 GLU A O 1
ATOM 667 N N . ALA A 1 82 ? 1.166 0.177 14.552 1.00 89.31 82 ALA A N 1
ATOM 668 C CA . ALA A 1 82 ? 1.040 0.090 13.109 1.00 89.31 82 ALA A CA 1
ATOM 669 C C . ALA A 1 82 ? 2.368 0.428 12.425 1.00 89.31 82 ALA A C 1
ATOM 671 O O . ALA A 1 82 ? 3.047 1.374 12.811 1.00 89.31 82 ALA A O 1
ATOM 672 N N . ASP A 1 83 ? 2.693 -0.310 11.369 1.00 92.19 83 ASP A N 1
ATOM 673 C CA . ASP A 1 83 ? 3.943 -0.163 10.622 1.00 92.19 83 ASP A CA 1
ATOM 674 C C . ASP A 1 83 ? 3.726 -0.442 9.126 1.00 92.19 83 ASP A C 1
ATOM 676 O O . ASP A 1 83 ? 2.657 -0.902 8.697 1.00 92.19 83 ASP A O 1
ATOM 680 N N . VAL A 1 84 ? 4.745 -0.174 8.317 1.00 93.19 84 VAL A N 1
ATOM 681 C CA . VAL A 1 84 ? 4.774 -0.432 6.881 1.00 93.19 84 VAL A CA 1
ATOM 682 C C . VAL A 1 84 ? 5.875 -1.426 6.536 1.00 93.19 84 VAL A C 1
ATOM 684 O O . VAL A 1 84 ? 7.034 -1.262 6.890 1.00 93.19 84 VAL A O 1
ATOM 687 N N . GLN A 1 85 ? 5.526 -2.438 5.747 1.00 92.56 85 GLN A N 1
ATOM 688 C CA . GLN A 1 85 ? 6.450 -3.495 5.347 1.00 92.56 85 GLN A CA 1
ATOM 689 C C . GLN A 1 85 ? 6.516 -3.607 3.827 1.00 92.56 85 GLN A C 1
ATOM 691 O O . GLN A 1 85 ? 5.485 -3.618 3.154 1.00 92.56 85 GLN A O 1
ATOM 696 N N . LEU A 1 86 ? 7.725 -3.727 3.273 1.00 92.31 86 LEU A N 1
ATOM 697 C CA . LEU A 1 86 ? 7.912 -4.154 1.886 1.00 92.31 86 LEU A CA 1
ATOM 698 C C . LEU A 1 86 ? 7.595 -5.651 1.805 1.00 92.31 86 LEU A C 1
ATOM 700 O O . LEU A 1 86 ? 8.313 -6.464 2.378 1.00 92.31 86 LEU A O 1
ATOM 704 N N . VAL A 1 87 ? 6.530 -6.011 1.093 1.00 91.56 87 VAL A N 1
ATOM 705 C CA . VAL A 1 87 ? 6.057 -7.402 1.003 1.00 91.56 87 VAL A CA 1
ATOM 706 C C . VAL A 1 87 ? 6.401 -8.062 -0.324 1.00 91.56 87 VAL A C 1
ATOM 708 O O . VAL A 1 87 ? 6.452 -9.287 -0.401 1.00 91.56 87 VAL A O 1
ATOM 711 N N . TYR A 1 88 ? 6.626 -7.276 -1.379 1.00 91.06 88 TYR A N 1
ATOM 712 C CA . TYR A 1 88 ? 6.910 -7.837 -2.693 1.00 91.06 88 TYR A CA 1
ATOM 713 C C . TYR A 1 88 ? 7.729 -6.899 -3.582 1.00 91.06 88 TYR A C 1
ATOM 715 O O . TYR A 1 88 ? 7.600 -5.676 -3.506 1.00 91.06 88 TYR A O 1
ATOM 723 N N . LEU A 1 89 ? 8.558 -7.486 -4.447 1.00 90.56 89 LEU A N 1
ATOM 724 C CA . LEU A 1 89 ? 9.375 -6.793 -5.441 1.00 90.56 89 LEU A CA 1
ATOM 725 C C . LEU A 1 89 ? 9.414 -7.636 -6.718 1.00 90.56 89 LEU A C 1
ATOM 727 O O . LEU A 1 89 ? 9.800 -8.802 -6.662 1.00 90.56 89 LEU A O 1
ATOM 731 N N . TRP A 1 90 ? 9.082 -7.051 -7.869 1.00 89.38 90 TRP A N 1
ATOM 732 C CA . TRP A 1 90 ? 9.226 -7.734 -9.158 1.00 89.38 90 TRP A CA 1
ATOM 733 C C . TRP A 1 90 ? 9.693 -6.798 -10.266 1.00 89.38 90 TRP A C 1
ATOM 735 O O . TRP A 1 90 ? 9.585 -5.575 -10.168 1.00 89.38 90 TRP A O 1
ATOM 745 N N . ASN A 1 91 ? 10.242 -7.399 -11.321 1.00 87.31 91 ASN A N 1
ATOM 746 C CA . ASN A 1 91 ? 10.550 -6.709 -12.565 1.00 87.31 91 ASN A CA 1
ATOM 747 C C . ASN A 1 91 ? 9.259 -6.555 -13.373 1.00 87.31 91 ASN A C 1
ATOM 749 O O . ASN A 1 91 ? 8.607 -7.553 -13.684 1.00 87.31 91 ASN A O 1
ATOM 753 N N . LEU A 1 92 ? 8.908 -5.323 -13.736 1.00 85.25 92 LEU A N 1
ATOM 754 C CA . LEU A 1 92 ? 7.691 -5.013 -14.479 1.00 85.25 92 LEU A CA 1
ATOM 755 C C . LEU A 1 92 ? 7.613 -5.795 -15.798 1.00 85.25 92 LEU A C 1
ATOM 757 O O . LEU A 1 92 ? 6.543 -6.284 -16.152 1.00 85.25 92 LEU A O 1
ATOM 761 N N . ALA A 1 93 ? 8.749 -5.989 -16.476 1.00 86.69 93 ALA A N 1
ATOM 762 C CA . ALA A 1 93 ? 8.820 -6.723 -17.739 1.00 86.69 93 ALA A CA 1
ATOM 763 C C . ALA A 1 93 ? 8.509 -8.221 -17.588 1.00 86.69 93 ALA A C 1
ATOM 765 O O . ALA A 1 93 ? 8.070 -8.857 -18.543 1.00 86.69 93 ALA A O 1
ATOM 766 N N . SER A 1 94 ? 8.723 -8.788 -16.400 1.00 86.94 94 SER A N 1
ATOM 767 C CA . SER A 1 94 ? 8.404 -10.188 -16.102 1.00 86.94 94 SER A CA 1
ATOM 768 C C . SER A 1 94 ? 6.931 -10.394 -15.729 1.00 86.94 94 SER A C 1
ATOM 770 O O . SER A 1 94 ? 6.476 -11.535 -15.681 1.00 86.94 94 SER A O 1
ATOM 772 N N . GLY A 1 95 ? 6.181 -9.311 -15.489 1.00 84.94 95 GLY A N 1
ATOM 773 C CA . GLY A 1 95 ? 4.807 -9.363 -14.991 1.00 84.94 95 GLY A CA 1
ATOM 774 C C . GLY A 1 95 ? 4.708 -9.794 -13.523 1.00 84.94 95 GLY A C 1
ATOM 775 O O . GLY A 1 95 ? 5.689 -10.204 -12.902 1.00 84.94 95 GLY A O 1
ATOM 776 N N . LEU A 1 96 ? 3.507 -9.673 -12.947 1.00 85.50 96 LEU A N 1
ATOM 777 C CA . LEU A 1 96 ? 3.226 -10.171 -11.598 1.00 85.50 96 LEU A CA 1
ATOM 778 C C . LEU A 1 96 ? 3.052 -11.701 -11.650 1.00 85.50 96 LEU A C 1
ATOM 780 O O . LEU A 1 96 ? 2.242 -12.174 -12.455 1.00 85.50 96 LEU A O 1
ATOM 784 N N . PRO A 1 97 ? 3.759 -12.490 -10.820 1.00 83.31 97 PRO A N 1
ATOM 785 C CA . PRO A 1 97 ? 3.575 -13.939 -10.818 1.00 83.31 97 PRO A CA 1
ATOM 786 C C . PRO A 1 97 ? 2.147 -14.342 -10.428 1.00 83.31 97 PRO A C 1
ATOM 788 O O . PRO A 1 97 ? 1.509 -13.692 -9.600 1.00 83.31 97 PRO A O 1
ATOM 791 N N . ARG A 1 98 ? 1.641 -15.418 -11.047 1.00 84.12 98 ARG A N 1
ATOM 792 C CA . ARG A 1 98 ? 0.216 -15.803 -11.004 1.00 84.12 98 ARG A CA 1
ATOM 793 C C . ARG A 1 98 ? -0.308 -16.114 -9.602 1.00 84.12 98 ARG A C 1
ATOM 795 O O . ARG A 1 98 ? -1.473 -15.855 -9.330 1.00 84.12 98 ARG A O 1
ATOM 802 N N . ASP A 1 99 ? 0.559 -16.600 -8.722 1.00 86.12 99 ASP A N 1
ATOM 803 C CA . ASP A 1 99 ? 0.176 -17.074 -7.388 1.00 86.12 99 ASP A CA 1
ATOM 804 C C . ASP A 1 99 ? 0.423 -16.029 -6.288 1.00 86.12 99 ASP A C 1
ATOM 806 O O . ASP A 1 99 ? 0.410 -16.335 -5.095 1.00 86.12 99 ASP A O 1
ATOM 810 N N . VAL A 1 100 ? 0.664 -14.769 -6.669 1.00 86.00 100 VAL A N 1
ATOM 811 C CA . VAL A 1 100 ? 0.928 -13.696 -5.709 1.00 86.00 100 VAL A CA 1
ATOM 812 C C . VAL A 1 100 ? -0.380 -13.119 -5.189 1.00 86.00 100 VAL A C 1
ATOM 814 O O . VAL A 1 100 ? -1.105 -12.415 -5.892 1.00 86.00 100 VAL A O 1
ATOM 817 N N . ASN A 1 101 ? -0.646 -13.345 -3.905 1.00 86.81 101 ASN A N 1
ATOM 818 C CA . ASN A 1 101 ? -1.734 -12.688 -3.198 1.00 86.81 101 ASN A CA 1
ATOM 819 C C . ASN A 1 101 ? -1.218 -11.478 -2.407 1.00 86.81 101 ASN A C 1
ATOM 821 O O . ASN A 1 101 ? -0.758 -11.601 -1.274 1.00 86.81 101 ASN A O 1
ATOM 825 N N . LEU A 1 102 ? -1.333 -10.289 -3.004 1.00 86.12 102 LEU A N 1
ATOM 826 C CA . LEU A 1 102 ? -0.836 -9.034 -2.424 1.00 86.12 102 LEU A CA 1
ATOM 827 C C . LEU A 1 102 ? -1.567 -8.604 -1.140 1.00 86.12 102 LEU A C 1
ATOM 829 O O . LEU A 1 102 ? -1.035 -7.809 -0.370 1.00 86.12 102 LEU A O 1
ATOM 833 N N . PHE A 1 103 ? -2.774 -9.119 -0.901 1.00 84.38 103 PHE A N 1
ATOM 834 C CA . PHE A 1 103 ? -3.585 -8.771 0.268 1.00 84.38 103 PHE A CA 1
ATOM 835 C C . PHE A 1 103 ? -3.544 -9.829 1.371 1.00 84.38 103 PHE A C 1
ATOM 837 O O . PHE A 1 103 ? -4.211 -9.654 2.393 1.00 84.38 103 PHE A O 1
ATOM 844 N N . TYR A 1 104 ? -2.784 -10.913 1.188 1.00 74.88 104 TYR A N 1
ATOM 845 C CA . TYR A 1 104 ? -2.693 -11.966 2.189 1.00 74.88 104 TYR A CA 1
ATOM 846 C C . TYR A 1 104 ? -1.820 -11.528 3.367 1.00 74.88 104 TYR A C 1
ATOM 848 O O . TYR A 1 104 ? -0.726 -10.980 3.219 1.00 74.88 104 TYR A O 1
ATOM 856 N N . GLY A 1 105 ? -2.328 -11.776 4.564 1.00 61.62 105 GLY A N 1
ATOM 857 C CA . GLY A 1 105 ? -1.669 -11.535 5.833 1.00 61.62 105 GLY A CA 1
ATOM 858 C C . GLY A 1 105 ? -2.434 -12.297 6.896 1.00 61.62 105 GLY A C 1
ATOM 859 O O . GLY A 1 105 ? -3.661 -12.338 6.836 1.00 61.62 105 GLY A O 1
ATOM 860 N N . ASN A 1 106 ? -1.706 -12.934 7.812 1.00 47.84 106 ASN A N 1
ATOM 861 C CA . ASN A 1 106 ? -2.270 -13.691 8.922 1.00 47.84 106 ASN A CA 1
ATOM 862 C C . ASN A 1 106 ? -3.165 -12.764 9.754 1.00 47.84 106 ASN A C 1
ATOM 864 O O . ASN A 1 106 ? -2.679 -12.048 10.626 1.00 47.84 106 ASN A O 1
ATOM 868 N N . TYR A 1 107 ? -4.465 -12.758 9.464 1.00 44.66 107 TYR A N 1
ATOM 869 C CA . TYR A 1 107 ? -5.457 -12.403 10.461 1.00 44.66 107 TYR A CA 1
ATOM 870 C C . TYR A 1 107 ? -5.315 -13.454 11.552 1.00 44.66 107 TYR A C 1
ATOM 872 O O . TYR A 1 107 ? -5.713 -14.603 11.363 1.00 44.66 107 TYR A O 1
ATOM 880 N N . VAL A 1 108 ? -4.672 -13.083 12.653 1.00 42.62 108 VAL A N 1
ATOM 881 C CA . VAL A 1 108 ? -4.931 -13.767 13.912 1.00 42.62 108 VAL A CA 1
ATOM 882 C C . VAL A 1 108 ? -6.213 -13.108 14.432 1.00 42.62 108 VAL A C 1
ATOM 884 O O . VAL A 1 108 ? -6.184 -11.892 14.637 1.00 42.62 108 VAL A O 1
ATOM 887 N N . PRO A 1 109 ? -7.342 -13.839 14.467 1.00 45.44 109 PRO A N 1
ATOM 888 C CA . PRO A 1 109 ? -8.623 -13.308 14.923 1.00 45.44 109 PRO A CA 1
ATOM 889 C C . PRO A 1 109 ? -8.584 -12.868 16.388 1.00 45.44 109 PRO A C 1
ATOM 891 O O . PRO A 1 109 ? -7.763 -13.423 17.156 1.00 45.44 109 PRO A O 1
#

Solvent-accessible surface area (backbone atoms only — not comparable to full-atom values): 6923 Å² total; per-residue (Å²): 109,66,71,80,68,49,40,45,81,39,44,86,49,76,44,80,46,77,51,61,75,92,44,48,61,68,58,59,68,29,77,47,39,76,44,35,65,33,40,36,39,37,25,79,44,75,62,80,76,70,86,86,88,71,99,65,91,76,81,80,81,76,76,70,54,45,31,39,38,34,33,30,47,39,70,60,72,63,92,62,35,64,50,77,41,83,76,48,77,44,44,57,87,76,48,82,66,92,86,68,65,88,77,72,70,88,78,78,130

Foldseek 3Di:
DLQVVQLQVPQPDAEEEEDAPVCQCVVQVPPSCLSNLHYKYKYWDDPPPDDDPDDDDDDDDPPPATKIWIKTWDCQDPPRHIDIDGDDMDGVVVPDDPPDDSRDDDPPD

Radius of gyration: 17.81 Å; Cα contacts (8 Å, |Δi|>4): 170; chains: 1; bounding box: 48×30×47 Å

Secondary structure (DSSP, 8-state):
-TTTTTGGG-TT-EEEEEE-GGGHHHHHT-GGGTT--EEEEEEEE--------S------------EEEEEEEEEEEETTEEEEEEEEEEEGGG---TT--TT------